Protein AF-A0A353FCK3-F1 (afdb_monomer_lite)

Radius of gyration: 12.65 Å; chains: 1; bounding box: 23×36×32 Å

pLDDT: mean 91.89, std 8.41, range [44.44, 97.06]

Secondary structure (DSSP, 8-state):
-EEEEEE-SGGGHHHHHHHHHTT-EEEEEEESS--HHHHHHHHHHHHTTPPPEEE-TTTHHHHHHHHHHHH--SEEEEES--SPPPGGGT----

Structure (mmCIF, N/CA/C/O backbone):
data_AF-A0A353FCK3-F1
#
_entry.id   AF-A0A353FCK3-F1
#
loop_
_atom_site.group_PDB
_atom_site.id
_atom_site.type_symbol
_atom_site.label_atom_id
_atom_site.label_alt_id
_atom_site.label_comp_id
_atom_site.label_asym_id
_atom_site.label_entity_id
_atom_site.label_seq_id
_atom_site.pdbx_PDB_ins_code
_atom_site.Cartn_x
_atom_site.Cartn_y
_atom_site.Cartn_z
_atom_site.occupancy
_atom_site.B_iso_or_equiv
_atom_site.auth_seq_id
_atom_site.auth_comp_id
_atom_site.auth_asym_id
_atom_site.auth_atom_id
_atom_site.pdbx_PDB_model_num
ATOM 1 N N . MET A 1 1 ? -10.283 3.022 13.841 1.00 88.81 1 MET A N 1
ATOM 2 C CA . MET A 1 1 ? -9.061 3.653 13.322 1.00 88.81 1 MET A CA 1
ATOM 3 C C . MET A 1 1 ? -8.560 2.826 12.156 1.00 88.81 1 MET A C 1
ATOM 5 O O . MET A 1 1 ? -8.315 1.636 12.336 1.00 88.81 1 MET A O 1
ATOM 9 N N . LYS A 1 2 ? -8.458 3.440 10.983 1.00 93.81 2 LYS A N 1
ATOM 10 C CA . LYS A 1 2 ? -8.020 2.841 9.731 1.00 93.81 2 LYS A CA 1
ATOM 11 C C . LYS A 1 2 ? -6.659 3.411 9.357 1.00 93.81 2 LYS A C 1
ATOM 13 O O . LYS A 1 2 ? -6.527 4.613 9.152 1.00 93.81 2 LYS A O 1
ATOM 18 N N . ILE A 1 3 ? -5.647 2.553 9.296 1.00 95.62 3 ILE A N 1
ATOM 19 C CA . ILE A 1 3 ? -4.271 2.957 9.011 1.00 95.62 3 ILE A CA 1
ATOM 20 C C . ILE A 1 3 ? -3.950 2.625 7.555 1.00 95.62 3 ILE A C 1
ATOM 22 O O . ILE A 1 3 ? -3.991 1.470 7.132 1.00 95.62 3 ILE A O 1
ATOM 26 N N . GLY A 1 4 ? -3.605 3.652 6.794 1.00 95.69 4 GLY A N 1
ATOM 27 C CA . GLY A 1 4 ? -2.991 3.531 5.486 1.00 95.69 4 GLY A CA 1
ATOM 28 C C . GLY A 1 4 ? -1.511 3.207 5.604 1.00 95.69 4 GLY A C 1
ATOM 29 O O . GLY A 1 4 ? -0.798 3.888 6.337 1.00 95.69 4 GLY A O 1
ATOM 30 N N . VAL A 1 5 ? -1.024 2.206 4.878 1.00 96.06 5 VAL A N 1
ATOM 31 C CA . VAL A 1 5 ? 0.405 1.878 4.857 1.00 96.06 5 VAL A CA 1
ATOM 32 C C . VAL A 1 5 ? 0.903 1.861 3.428 1.00 96.06 5 VAL A C 1
ATOM 34 O O . VAL A 1 5 ? 0.443 1.060 2.627 1.00 96.06 5 VAL A O 1
ATOM 37 N N . PHE A 1 6 ? 1.892 2.694 3.132 1.00 96.25 6 PHE A N 1
ATOM 38 C CA . PHE A 1 6 ? 2.638 2.654 1.881 1.00 96.25 6 PHE A CA 1
ATOM 39 C C . PHE A 1 6 ? 3.922 1.861 2.108 1.00 96.25 6 PHE A C 1
ATOM 41 O O . PHE A 1 6 ? 4.787 2.300 2.863 1.00 96.25 6 PHE A O 1
ATOM 48 N N . GLY A 1 7 ? 4.035 0.683 1.499 1.00 94.81 7 GLY A N 1
ATOM 49 C CA . GLY A 1 7 ? 5.111 -0.274 1.753 1.00 94.81 7 GLY A CA 1
ATOM 50 C C . GLY A 1 7 ? 5.896 -0.655 0.501 1.00 94.81 7 GLY A C 1
ATOM 51 O O . GLY A 1 7 ? 5.365 -0.675 -0.604 1.00 94.81 7 GLY A O 1
ATOM 52 N N . ASN A 1 8 ? 7.173 -0.985 0.687 1.00 94.50 8 ASN A N 1
ATOM 53 C CA . ASN A 1 8 ? 8.045 -1.541 -0.360 1.00 94.50 8 ASN A CA 1
ATOM 54 C C . ASN A 1 8 ? 9.137 -2.478 0.198 1.00 94.50 8 ASN A C 1
ATOM 56 O O . ASN A 1 8 ? 10.005 -2.935 -0.537 1.00 94.50 8 ASN A O 1
ATOM 60 N N . SER A 1 9 ? 9.138 -2.733 1.509 1.00 92.25 9 SER A N 1
ATOM 61 C CA . SER A 1 9 ? 10.129 -3.589 2.162 1.00 92.25 9 SER A CA 1
ATOM 62 C C . SER A 1 9 ? 9.551 -4.338 3.354 1.00 92.25 9 SER A C 1
ATOM 64 O O . SER A 1 9 ? 8.565 -3.926 3.970 1.00 92.25 9 SER A O 1
ATOM 66 N N . ARG A 1 10 ? 10.224 -5.422 3.727 1.00 92.94 10 ARG A N 1
ATOM 67 C CA . ARG A 1 10 ? 9.906 -6.283 4.869 1.00 92.94 10 ARG A CA 1
ATOM 68 C C . ARG A 1 10 ? 10.180 -5.635 6.222 1.00 92.94 10 ARG A C 1
ATOM 70 O O . ARG A 1 10 ? 9.770 -6.183 7.240 1.00 92.94 10 ARG A O 1
ATOM 77 N N . LEU A 1 11 ? 10.833 -4.472 6.251 1.00 90.75 11 LEU A N 1
ATOM 78 C CA . LEU A 1 11 ? 11.202 -3.766 7.484 1.00 90.75 11 LEU A CA 1
ATOM 79 C C . LEU A 1 11 ? 9.999 -3.515 8.404 1.00 90.75 11 LEU A C 1
ATOM 81 O O . LEU A 1 11 ? 10.132 -3.563 9.623 1.00 90.75 11 LEU A O 1
ATOM 85 N N . GLY A 1 12 ? 8.822 -3.280 7.821 1.00 89.75 12 GLY A N 1
ATOM 86 C CA . GLY A 1 12 ? 7.584 -3.049 8.563 1.00 89.75 12 GLY A CA 1
ATOM 87 C C . GLY A 1 12 ? 6.825 -4.307 8.983 1.00 89.75 12 GLY A C 1
ATOM 88 O O . GLY A 1 12 ? 5.887 -4.181 9.764 1.00 89.75 12 GLY A O 1
ATOM 89 N N . LEU A 1 13 ? 7.181 -5.502 8.491 1.00 92.75 13 LEU A N 1
ATOM 90 C CA . LEU A 1 13 ? 6.347 -6.705 8.635 1.00 92.75 13 LEU A CA 1
ATOM 91 C C . LEU A 1 13 ? 5.971 -7.034 10.085 1.00 92.75 13 LEU A C 1
ATOM 93 O O . LEU A 1 13 ? 4.778 -7.221 10.326 1.00 92.75 13 LEU A O 1
ATOM 97 N N . PRO A 1 14 ? 6.907 -7.062 11.060 1.00 93.75 14 PRO A N 1
ATOM 98 C CA . PRO A 1 14 ? 6.548 -7.371 12.443 1.00 93.75 14 PRO A CA 1
ATOM 99 C C . PRO A 1 14 ? 5.540 -6.370 13.015 1.00 93.75 14 PRO A C 1
ATOM 101 O O . PRO A 1 14 ? 4.576 -6.759 13.672 1.00 93.75 14 PRO A O 1
ATOM 104 N N . SER A 1 15 ? 5.721 -5.082 12.712 1.00 93.75 15 SER A N 1
ATOM 105 C CA . SER A 1 15 ? 4.811 -4.023 13.149 1.00 93.75 15 SER A CA 1
ATOM 106 C C . SER A 1 15 ? 3.438 -4.162 12.495 1.00 93.75 15 SER A C 1
ATOM 108 O O . SER A 1 15 ? 2.428 -4.084 13.184 1.00 93.75 15 SER A O 1
ATOM 110 N N . LEU A 1 16 ? 3.377 -4.423 11.185 1.00 94.12 16 LEU A N 1
ATOM 111 C CA . LEU A 1 16 ? 2.112 -4.628 10.470 1.00 94.12 16 LEU A CA 1
ATOM 112 C C . LEU A 1 16 ? 1.364 -5.854 10.994 1.00 94.12 16 LEU A C 1
ATOM 114 O O . LEU A 1 16 ? 0.163 -5.776 11.241 1.00 94.12 16 LEU A O 1
ATOM 118 N N . GLN A 1 17 ? 2.077 -6.956 11.231 1.00 94.69 17 GLN A N 1
ATOM 119 C CA . GLN A 1 17 ? 1.507 -8.164 11.815 1.00 94.69 17 GLN A CA 1
ATOM 120 C C . GLN A 1 17 ? 0.938 -7.885 13.209 1.00 94.69 17 GLN A C 1
ATOM 122 O O . GLN A 1 17 ? -0.192 -8.277 13.490 1.00 94.69 17 GLN A O 1
ATOM 127 N N . MET A 1 18 ? 1.678 -7.168 14.059 1.00 95.12 18 MET A N 1
ATOM 128 C CA . MET A 1 18 ? 1.201 -6.778 15.385 1.00 95.12 18 MET A CA 1
ATOM 129 C C . MET A 1 18 ? -0.072 -5.925 15.294 1.00 95.12 18 MET A C 1
ATOM 131 O O . MET A 1 18 ? -1.031 -6.188 16.016 1.00 95.12 18 MET A O 1
ATOM 135 N N . LEU A 1 19 ? -0.115 -4.924 14.406 1.00 93.44 19 LEU A N 1
ATOM 136 C CA . LEU A 1 19 ? -1.294 -4.066 14.229 1.00 93.44 19 LEU A CA 1
ATOM 137 C C . LEU A 1 19 ? -2.521 -4.884 13.791 1.00 93.44 19 LEU A C 1
ATOM 139 O O . LEU A 1 19 ? -3.585 -4.754 14.395 1.00 93.44 19 LEU A O 1
ATOM 143 N N . LEU A 1 20 ? -2.356 -5.775 12.808 1.00 93.12 20 LEU A N 1
ATOM 144 C CA . LEU A 1 20 ? -3.418 -6.668 12.329 1.00 93.12 20 LEU A CA 1
ATOM 145 C C . LEU A 1 20 ? -3.915 -7.615 13.429 1.00 93.12 20 LEU A C 1
ATOM 147 O O . LEU A 1 20 ? -5.119 -7.767 13.619 1.00 93.12 20 LEU A O 1
ATOM 151 N N . GLN A 1 21 ? -3.003 -8.211 14.202 1.00 94.75 21 GLN A N 1
ATOM 152 C CA . GLN A 1 21 ? -3.344 -9.103 15.317 1.00 94.75 21 GLN A CA 1
ATOM 153 C C . GLN A 1 21 ? -4.111 -8.397 16.441 1.00 94.75 21 GLN A C 1
ATOM 155 O O . GLN A 1 21 ? -4.914 -9.031 17.119 1.00 94.75 21 GLN A O 1
ATOM 160 N N . ASN A 1 22 ? -3.899 -7.092 16.623 1.00 94.00 22 ASN A N 1
ATOM 161 C CA . ASN A 1 22 ? -4.646 -6.274 17.581 1.00 94.00 22 ASN A CA 1
ATOM 162 C C . ASN A 1 22 ? -5.986 -5.757 17.019 1.00 94.00 22 ASN A C 1
ATOM 164 O O . ASN A 1 22 ? -6.637 -4.925 17.648 1.00 94.00 22 ASN A O 1
ATOM 168 N N . GLY A 1 23 ? -6.410 -6.229 15.842 1.00 92.06 23 GLY A N 1
ATOM 169 C CA . GLY A 1 23 ? -7.693 -5.872 15.237 1.00 92.06 23 GLY A CA 1
ATOM 170 C C . GLY A 1 23 ? -7.730 -4.474 14.620 1.00 92.06 23 GLY A C 1
ATOM 171 O O . GLY A 1 23 ? -8.815 -3.949 14.367 1.00 92.06 23 GLY A O 1
ATOM 172 N N . LEU A 1 24 ? -6.571 -3.851 14.376 1.00 94.25 24 LEU A N 1
ATOM 173 C CA . LEU A 1 24 ? -6.521 -2.580 13.659 1.00 94.25 24 LEU A CA 1
ATOM 174 C C . LEU A 1 24 ? -6.729 -2.808 12.164 1.00 94.25 24 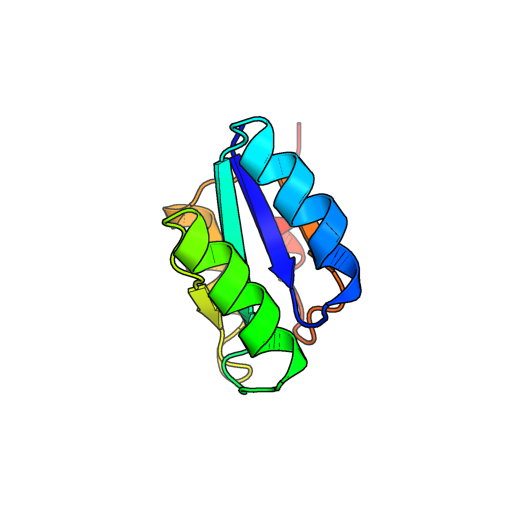LEU A C 1
ATOM 176 O O . LEU A 1 24 ? -6.144 -3.705 11.557 1.00 94.25 24 LEU A O 1
ATOM 180 N N . GLN A 1 25 ? -7.551 -1.952 11.564 1.00 93.81 25 GLN A N 1
ATOM 181 C CA . GLN A 1 25 ? -7.840 -2.014 10.141 1.00 93.81 25 GLN A CA 1
ATOM 182 C C . GLN A 1 25 ? -6.685 -1.391 9.357 1.00 93.81 25 GLN A C 1
ATOM 184 O O . GLN A 1 25 ? -6.410 -0.198 9.501 1.00 93.81 25 GLN A O 1
ATOM 189 N N . LEU A 1 26 ? -6.031 -2.191 8.514 1.00 95.50 26 LEU A N 1
ATOM 190 C CA . LEU A 1 26 ? -4.975 -1.726 7.619 1.00 95.50 26 LEU A CA 1
ATOM 191 C C . LEU A 1 26 ? -5.464 -1.690 6.171 1.00 95.50 26 LEU A C 1
ATOM 193 O O . LEU A 1 26 ? -6.114 -2.627 5.711 1.00 95.50 26 LEU A O 1
ATOM 197 N N . CYS A 1 27 ? -5.071 -0.648 5.442 1.00 95.75 27 CYS A N 1
ATOM 198 C CA . CYS A 1 27 ? -5.120 -0.617 3.983 1.00 95.75 27 CYS A CA 1
ATOM 199 C C . CYS A 1 27 ? -3.704 -0.468 3.447 1.00 95.75 27 CYS A C 1
ATOM 201 O O . CYS A 1 27 ? -3.051 0.553 3.668 1.00 95.75 27 CYS A O 1
ATOM 203 N N . LEU A 1 28 ? -3.228 -1.508 2.768 1.00 96.12 28 LEU A N 1
ATOM 204 C CA . LEU A 1 28 ? -1.862 -1.582 2.274 1.00 96.12 28 LEU A CA 1
ATOM 205 C C . LEU A 1 28 ? -1.784 -1.079 0.830 1.00 96.12 28 LEU A C 1
ATOM 207 O O . LEU A 1 28 ? -2.594 -1.456 -0.014 1.00 96.12 28 LEU A O 1
ATOM 211 N N . VAL A 1 29 ? -0.776 -0.262 0.556 1.00 97.06 29 VAL A N 1
ATOM 212 C CA . VAL A 1 29 ? -0.413 0.246 -0.761 1.00 97.06 29 VAL A CA 1
ATOM 213 C C . VAL A 1 29 ? 0.999 -0.213 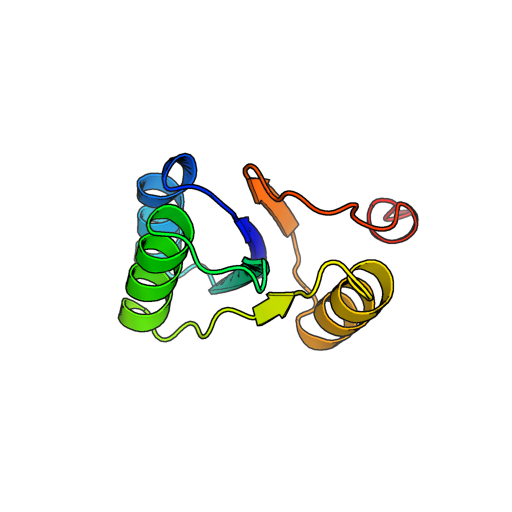-1.081 1.00 97.06 29 VAL A C 1
ATOM 215 O O . VAL A 1 29 ? 1.920 0.009 -0.295 1.00 97.06 29 VAL A O 1
ATOM 218 N N . LEU A 1 30 ? 1.168 -0.846 -2.235 1.00 96.75 30 LEU A N 1
ATOM 219 C CA . LEU A 1 30 ? 2.443 -1.357 -2.728 1.00 96.75 30 LEU A CA 1
ATOM 220 C C . LEU A 1 30 ? 2.712 -0.800 -4.132 1.00 96.75 30 LEU A C 1
ATOM 222 O O . LEU A 1 30 ? 1.763 -0.518 -4.866 1.00 96.75 30 LEU A O 1
ATOM 226 N N . PRO A 1 31 ? 3.978 -0.650 -4.549 1.00 95.62 31 PRO A N 1
ATOM 227 C CA . PRO A 1 31 ? 4.278 -0.360 -5.944 1.00 95.62 31 PRO A CA 1
ATOM 228 C C . PRO A 1 31 ? 3.817 -1.509 -6.856 1.00 95.62 31 PRO A C 1
ATOM 230 O O . PRO A 1 31 ? 3.759 -2.668 -6.431 1.00 95.62 31 PRO A O 1
ATOM 233 N N . ASP A 1 32 ? 3.473 -1.194 -8.106 1.00 93.75 32 ASP A N 1
ATOM 234 C CA . ASP A 1 32 ? 3.068 -2.177 -9.121 1.00 93.75 32 ASP A CA 1
ATOM 235 C C . ASP A 1 32 ? 4.212 -3.117 -9.511 1.00 93.75 32 ASP A C 1
ATOM 237 O O . ASP A 1 32 ? 3.978 -4.267 -9.877 1.00 93.75 32 ASP A O 1
ATOM 241 N N . ARG A 1 33 ? 5.454 -2.647 -9.370 1.00 90.12 33 ARG A N 1
ATOM 242 C CA . ARG A 1 33 ? 6.654 -3.418 -9.650 1.00 90.12 33 ARG A CA 1
ATOM 243 C C . ARG A 1 33 ? 6.801 -4.529 -8.607 1.00 90.12 33 ARG A C 1
ATOM 245 O O . ARG A 1 33 ? 7.080 -4.225 -7.444 1.00 90.12 33 ARG A O 1
ATOM 252 N N . PRO A 1 34 ? 6.678 -5.805 -9.005 1.00 86.88 34 PRO A N 1
ATOM 253 C CA . PRO A 1 34 ? 6.840 -6.909 -8.079 1.00 86.88 34 PRO A CA 1
ATOM 254 C C . PRO A 1 34 ? 8.293 -7.008 -7.615 1.00 86.88 34 PRO A C 1
ATOM 256 O O . PRO A 1 34 ? 9.242 -6.694 -8.342 1.00 86.88 34 PRO A O 1
ATOM 259 N N . SER A 1 35 ? 8.448 -7.457 -6.380 1.00 92.25 35 SER A N 1
ATOM 260 C CA . SER A 1 35 ? 9.720 -7.802 -5.765 1.00 92.25 35 SER A CA 1
ATOM 261 C C . SER A 1 35 ? 9.477 -8.776 -4.622 1.00 92.25 35 SER A C 1
ATOM 263 O O . SER A 1 35 ? 8.433 -8.710 -3.966 1.00 92.25 35 SER A O 1
ATOM 265 N N . ASP A 1 36 ? 10.488 -9.582 -4.304 1.00 92.38 36 ASP A N 1
ATOM 266 C CA . ASP A 1 36 ? 10.453 -10.497 -3.162 1.00 92.38 36 ASP A CA 1
ATOM 267 C C . ASP A 1 36 ? 10.080 -9.779 -1.856 1.00 92.38 36 ASP A C 1
ATOM 269 O O . ASP A 1 36 ? 9.509 -10.371 -0.941 1.00 92.38 36 ASP A O 1
ATOM 273 N N . GLU A 1 37 ? 10.434 -8.502 -1.730 1.00 91.62 37 GLU A N 1
ATOM 274 C CA . GLU A 1 37 ? 10.083 -7.654 -0.597 1.00 91.62 37 GLU A CA 1
ATOM 275 C C . GLU A 1 37 ? 8.572 -7.385 -0.537 1.00 91.62 37 GLU A C 1
ATOM 277 O O . GLU A 1 37 ? 7.932 -7.638 0.488 1.00 91.62 37 GLU A O 1
ATOM 282 N N . THR A 1 38 ? 7.983 -6.931 -1.647 1.00 93.81 38 THR A N 1
ATOM 283 C CA . THR A 1 38 ? 6.542 -6.654 -1.741 1.00 93.81 38 THR A CA 1
ATOM 284 C C . THR A 1 38 ? 5.685 -7.913 -1.673 1.00 93.81 38 THR A C 1
ATOM 286 O O . THR A 1 38 ? 4.570 -7.849 -1.161 1.00 93.81 38 THR A O 1
ATOM 289 N N . ASP A 1 39 ? 6.206 -9.060 -2.107 1.00 94.06 39 ASP A N 1
ATOM 290 C CA . ASP A 1 39 ? 5.478 -10.328 -2.065 1.00 94.06 39 ASP A CA 1
ATOM 291 C C . ASP A 1 39 ? 5.223 -10.770 -0.625 1.00 94.06 39 ASP A C 1
ATOM 293 O O . ASP A 1 39 ? 4.157 -11.286 -0.309 1.00 94.06 39 ASP A O 1
ATOM 297 N N . HIS A 1 40 ? 6.165 -10.537 0.290 1.00 94.62 40 HIS A N 1
ATOM 298 C CA . HIS A 1 40 ? 5.964 -10.888 1.699 1.00 94.62 40 HIS A CA 1
ATOM 299 C C . HIS A 1 40 ? 4.925 -9.985 2.370 1.00 94.62 40 HIS A C 1
ATOM 301 O O . HIS A 1 40 ? 4.142 -10.453 3.196 1.00 94.62 40 HIS A O 1
ATOM 307 N N . LEU A 1 41 ? 4.900 -8.701 2.001 1.00 94.88 41 LEU A N 1
ATOM 308 C CA . LEU A 1 41 ? 3.871 -7.765 2.454 1.00 94.88 41 LEU A CA 1
ATOM 309 C C . LEU A 1 41 ? 2.486 -8.180 1.947 1.00 94.88 41 LEU A C 1
ATOM 311 O O . LEU A 1 41 ? 1.525 -8.169 2.713 1.00 94.88 41 LEU A O 1
ATOM 315 N N . GLU A 1 42 ? 2.394 -8.585 0.682 1.00 95.00 42 GLU A N 1
ATOM 316 C CA . GLU A 1 42 ? 1.154 -9.077 0.090 1.00 95.00 42 GLU A CA 1
ATOM 317 C C . GLU A 1 42 ? 0.680 -10.384 0.745 1.00 95.00 42 GLU A C 1
ATOM 319 O O . GLU A 1 42 ? -0.487 -10.483 1.121 1.00 95.00 42 GLU A O 1
ATOM 324 N N . HIS A 1 43 ? 1.573 -11.352 0.973 1.00 95.12 43 HIS A N 1
ATOM 325 C CA . HIS A 1 43 ? 1.228 -12.587 1.684 1.00 95.12 43 HIS A CA 1
ATOM 326 C C . HIS A 1 43 ? 0.708 -12.318 3.098 1.00 95.12 43 HIS A C 1
ATOM 328 O O . HIS A 1 43 ? -0.295 -12.911 3.501 1.00 95.12 43 HIS A O 1
ATOM 334 N N . LEU A 1 44 ? 1.356 -11.416 3.849 1.00 94.94 44 LEU A N 1
ATOM 335 C CA . LEU A 1 44 ? 0.866 -11.017 5.167 1.00 94.94 44 LEU A CA 1
ATOM 336 C C . LEU A 1 44 ? -0.529 -10.394 5.055 1.00 94.94 44 LEU A C 1
ATOM 338 O O . LEU A 1 44 ? -1.423 -10.781 5.798 1.00 94.94 44 LEU A O 1
ATOM 342 N N . ALA A 1 45 ? -0.729 -9.451 4.135 1.00 93.88 45 ALA A N 1
ATOM 343 C CA . ALA A 1 45 ? -2.011 -8.776 3.963 1.00 93.88 45 ALA A CA 1
ATOM 344 C C . ALA A 1 45 ? -3.140 -9.774 3.650 1.00 93.88 45 ALA A C 1
ATOM 346 O O . ALA A 1 45 ? -4.158 -9.786 4.345 1.00 93.88 45 ALA A O 1
ATOM 347 N N . HIS A 1 46 ? -2.925 -10.683 2.693 1.00 95.12 46 HIS A N 1
ATOM 348 C CA . HIS A 1 46 ? -3.909 -11.706 2.323 1.00 95.12 46 HIS A CA 1
ATOM 349 C C . HIS A 1 46 ? -4.221 -12.672 3.466 1.00 95.12 46 HIS A C 1
ATOM 351 O O . HIS A 1 46 ? -5.382 -13.039 3.643 1.00 95.12 46 HIS A O 1
ATOM 357 N N . ALA A 1 47 ? -3.232 -13.040 4.289 1.00 95.00 47 ALA A N 1
ATOM 358 C CA . ALA A 1 47 ? -3.451 -13.894 5.461 1.00 95.00 47 ALA A CA 1
ATOM 359 C C . ALA A 1 47 ? -4.423 -13.275 6.485 1.00 95.00 47 ALA A C 1
ATOM 361 O O . ALA A 1 47 ? -5.055 -14.001 7.250 1.00 95.00 47 ALA A O 1
ATOM 362 N N . PHE A 1 48 ? -4.572 -11.948 6.474 1.00 94.25 48 PHE A N 1
ATOM 363 C CA . PHE A 1 48 ? -5.520 -11.199 7.301 1.00 94.25 48 PHE A CA 1
ATOM 364 C C . PHE A 1 48 ? -6.708 -10.635 6.498 1.00 94.25 48 PHE A C 1
ATOM 366 O O . PHE A 1 48 ? -7.450 -9.795 7.004 1.00 94.25 48 PHE A O 1
ATOM 373 N N . GLY A 1 49 ? -6.912 -11.089 5.256 1.00 93.81 49 GLY A N 1
ATOM 374 C CA . GLY A 1 49 ? -8.035 -10.674 4.410 1.00 93.81 49 GLY A CA 1
ATOM 375 C C . GLY A 1 49 ? -7.931 -9.249 3.853 1.00 93.81 49 GLY A C 1
ATOM 376 O O . GLY A 1 49 ? -8.942 -8.677 3.451 1.00 93.81 49 GLY A O 1
ATOM 377 N N . VAL A 1 50 ? -6.732 -8.664 3.829 1.00 93.75 50 VAL A N 1
ATOM 378 C CA . VAL A 1 50 ? -6.465 -7.343 3.249 1.00 93.75 50 VAL A CA 1
ATOM 379 C C . VAL A 1 50 ? -5.925 -7.518 1.834 1.00 93.75 50 VAL A C 1
ATOM 381 O O . VAL A 1 50 ? -4.883 -8.134 1.636 1.00 93.75 50 VAL A O 1
ATOM 384 N N . THR A 1 51 ? -6.596 -6.929 0.845 1.00 94.69 51 THR A N 1
ATOM 385 C CA . THR A 1 51 ? -6.093 -6.872 -0.534 1.00 94.69 51 THR A CA 1
ATOM 386 C C . THR A 1 51 ? -5.284 -5.589 -0.736 1.00 94.69 51 THR A C 1
ATOM 388 O O . THR A 1 51 ? -5.854 -4.499 -0.630 1.00 94.69 51 THR A O 1
ATOM 391 N N . PRO A 1 52 ? -3.972 -5.669 -1.023 1.00 95.50 52 PRO A N 1
ATOM 392 C CA . PRO A 1 52 ? -3.167 -4.475 -1.247 1.00 95.50 52 PRO A CA 1
ATOM 393 C C . PRO A 1 52 ? -3.593 -3.734 -2.520 1.00 95.50 52 PRO A C 1
ATOM 395 O O . PRO A 1 52 ? -3.871 -4.350 -3.547 1.00 95.50 52 PRO A O 1
ATOM 398 N N . THR A 1 53 ? -3.584 -2.402 -2.483 1.00 96.69 53 THR A N 1
ATOM 399 C CA . THR A 1 53 ? -3.670 -1.584 -3.699 1.00 96.69 53 THR A CA 1
ATOM 400 C C . THR A 1 53 ? -2.288 -1.486 -4.332 1.00 96.69 53 THR A C 1
ATOM 402 O O . THR A 1 53 ? -1.314 -1.156 -3.656 1.00 96.69 53 THR A O 1
ATOM 405 N N . ARG A 1 54 ? -2.200 -1.757 -5.634 1.00 95.75 54 ARG A N 1
ATOM 406 C CA . ARG A 1 54 ? -0.978 -1.580 -6.423 1.00 95.75 54 ARG A CA 1
ATOM 407 C C . ARG A 1 54 ? -1.006 -0.212 -7.0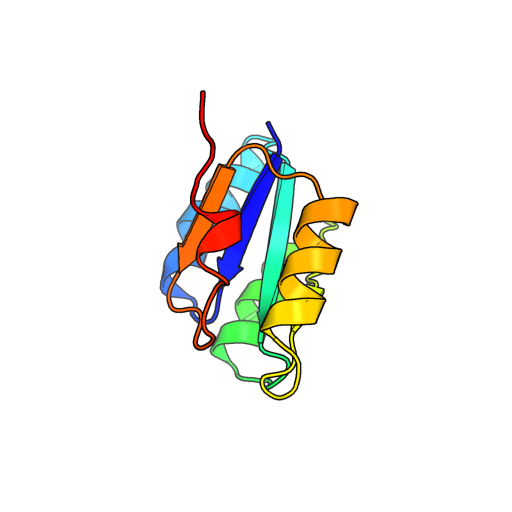95 1.00 95.75 54 ARG A C 1
ATOM 409 O O . ARG A 1 54 ? -2.031 0.142 -7.666 1.00 95.75 54 ARG A O 1
ATOM 416 N N . ILE A 1 55 ? 0.097 0.529 -6.999 1.00 96.50 55 ILE A N 1
ATOM 417 C CA . ILE A 1 55 ? 0.236 1.865 -7.589 1.00 96.50 55 ILE A CA 1
ATOM 418 C C . ILE A 1 55 ? 1.281 1.842 -8.695 1.00 96.50 55 ILE A C 1
ATOM 420 O O . ILE A 1 55 ? 2.384 1.344 -8.475 1.00 96.50 55 ILE A O 1
ATOM 424 N N . SER A 1 56 ? 0.972 2.414 -9.853 1.00 94.12 56 SER A N 1
ATOM 425 C CA . SER A 1 56 ? 1.918 2.539 -10.958 1.00 94.12 56 SER A CA 1
ATOM 426 C C . SER A 1 56 ? 2.779 3.798 -10.840 1.00 94.12 56 SER A C 1
ATOM 428 O O . SER A 1 56 ? 2.269 4.865 -10.486 1.00 94.12 56 SER A O 1
ATOM 430 N N . PRO A 1 57 ? 4.081 3.759 -11.188 1.00 92.44 57 PRO A N 1
ATOM 431 C CA . PRO A 1 57 ? 4.919 4.958 -11.168 1.00 92.44 57 PRO A CA 1
ATOM 432 C C . PRO A 1 57 ? 4.437 6.029 -12.155 1.00 92.44 57 PRO A C 1
ATOM 434 O O . PRO A 1 57 ? 4.601 7.218 -11.885 1.00 92.44 57 PRO A O 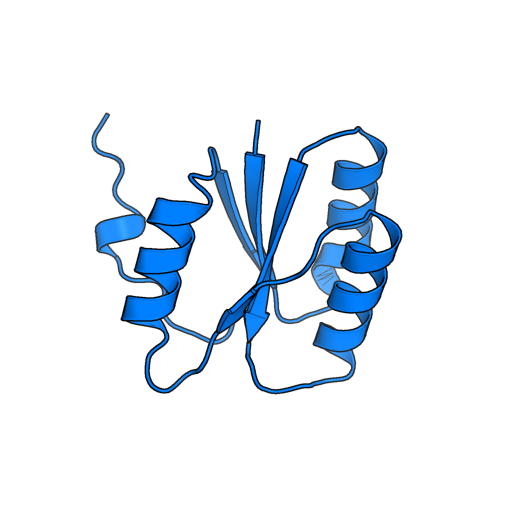1
ATOM 437 N N . HIS A 1 58 ? 3.830 5.624 -13.277 1.00 92.25 58 HIS A N 1
ATOM 438 C CA . HIS A 1 58 ? 3.420 6.523 -14.360 1.00 92.25 58 HIS A CA 1
ATOM 439 C C . HIS A 1 58 ? 2.273 7.460 -13.977 1.00 92.25 58 HIS A C 1
ATOM 441 O O . HIS A 1 58 ? 2.206 8.568 -14.503 1.00 92.25 58 HIS A O 1
ATOM 447 N N . ASN A 1 59 ? 1.396 7.028 -13.067 1.00 92.62 59 ASN A N 1
ATOM 448 C CA . ASN A 1 59 ? 0.229 7.797 -12.640 1.00 92.62 59 ASN A CA 1
ATOM 449 C C . ASN A 1 59 ? 0.052 7.828 -11.113 1.00 92.62 59 ASN A C 1
ATOM 451 O O . ASN A 1 59 ? -1.041 8.070 -10.601 1.00 92.62 59 ASN A O 1
ATOM 455 N N . SER A 1 60 ? 1.148 7.6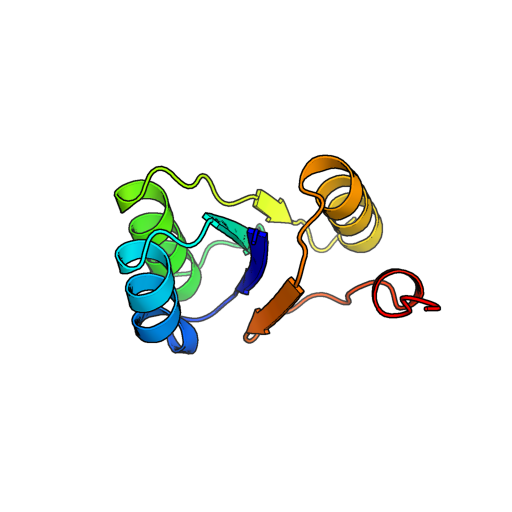08 -10.380 1.00 93.25 60 SER A N 1
ATOM 456 C CA . SER A 1 60 ? 1.149 7.468 -8.919 1.00 93.25 60 SER A CA 1
ATOM 457 C C . SER A 1 60 ? 0.396 8.588 -8.204 1.00 93.25 60 SER A C 1
ATOM 459 O O . SER A 1 60 ? -0.409 8.314 -7.324 1.00 93.25 60 SER A O 1
ATOM 461 N N . GLY A 1 61 ? 0.577 9.847 -8.610 1.00 94.38 61 GLY A N 1
ATOM 462 C CA . GLY A 1 61 ? -0.106 10.975 -7.977 1.00 94.38 61 GLY A CA 1
ATOM 463 C C . GLY A 1 61 ? -1.636 10.896 -8.047 1.00 94.38 61 GLY A C 1
ATOM 464 O O . GLY A 1 61 ? -2.298 11.163 -7.047 1.00 94.38 61 GLY A O 1
ATOM 465 N N . GLN A 1 62 ? -2.204 10.517 -9.194 1.00 95.06 62 GLN A N 1
ATOM 466 C CA . GLN A 1 62 ? -3.654 10.366 -9.340 1.00 95.06 62 GLN A CA 1
ATOM 467 C C . GLN A 1 62 ? -4.155 9.122 -8.600 1.00 95.06 62 GLN A C 1
ATOM 469 O O . GLN A 1 62 ? -5.112 9.213 -7.838 1.00 95.06 62 GLN A O 1
ATOM 474 N N . GLU A 1 63 ? -3.483 7.983 -8.764 1.00 96.62 63 GLU A N 1
ATOM 475 C CA . GLU A 1 63 ? -3.900 6.728 -8.130 1.00 96.62 63 GLU A CA 1
ATOM 476 C C . GLU A 1 63 ? -3.859 6.817 -6.596 1.00 96.62 63 GLU A C 1
ATOM 478 O O . GLU A 1 63 ? -4.730 6.283 -5.910 1.00 96.62 63 GLU A O 1
ATOM 483 N N . ILE A 1 64 ? -2.883 7.545 -6.042 1.00 95.94 64 ILE A N 1
ATOM 484 C CA . ILE A 1 64 ? -2.802 7.820 -4.605 1.00 95.94 64 ILE A CA 1
ATOM 485 C C . ILE A 1 64 ? -3.981 8.690 -4.158 1.00 95.94 64 ILE A C 1
ATOM 487 O O . ILE A 1 64 ? -4.595 8.379 -3.140 1.00 95.94 64 ILE A O 1
ATOM 491 N N . LYS A 1 65 ? -4.342 9.742 -4.906 1.00 95.12 65 LYS A N 1
ATOM 492 C CA . LYS A 1 65 ? -5.517 10.580 -4.590 1.00 95.12 65 LYS A CA 1
ATOM 493 C C . LYS A 1 65 ? -6.800 9.756 -4.563 1.00 95.12 65 LYS A C 1
ATOM 495 O O . LYS A 1 65 ? -7.520 9.779 -3.569 1.00 95.12 65 LYS A O 1
ATOM 500 N N . GLU A 1 66 ? -7.035 8.971 -5.609 1.00 95.56 66 GLU A N 1
ATOM 501 C CA . GLU A 1 66 ? -8.197 8.082 -5.709 1.00 95.56 66 GLU A CA 1
ATOM 502 C C . GLU A 1 66 ? -8.221 7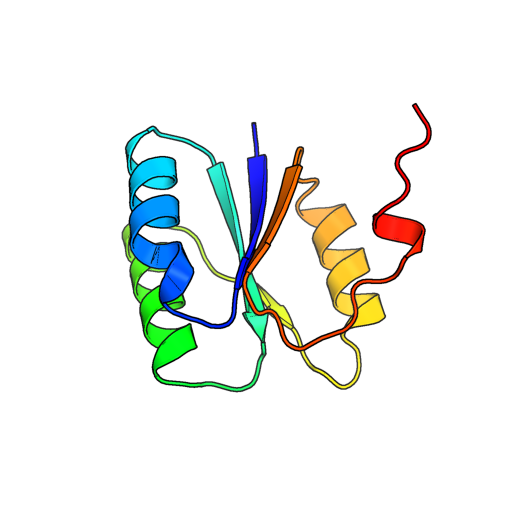.051 -4.574 1.00 95.56 66 GLU A C 1
ATOM 504 O O . GLU A 1 66 ? -9.276 6.730 -4.018 1.00 95.56 66 GLU A O 1
ATOM 509 N N . TRP A 1 67 ? -7.051 6.537 -4.191 1.00 96.19 67 TRP A N 1
ATOM 510 C CA . TRP A 1 67 ? -6.917 5.651 -3.043 1.00 96.19 67 TRP A CA 1
ATOM 511 C C . TRP A 1 67 ? -7.280 6.354 -1.726 1.00 96.19 67 TRP A C 1
ATOM 513 O O . TRP A 1 67 ? -8.029 5.783 -0.937 1.00 96.19 67 TRP A O 1
ATOM 523 N N . PHE A 1 68 ? -6.838 7.595 -1.494 1.00 94.81 68 PHE A N 1
ATOM 524 C CA . PHE A 1 68 ? -7.203 8.364 -0.297 1.00 94.81 68 PHE A CA 1
ATOM 525 C C . PHE A 1 68 ? -8.710 8.643 -0.224 1.00 94.81 68 PHE A C 1
ATOM 527 O O . PHE A 1 68 ? -9.308 8.483 0.840 1.00 94.81 68 PHE A O 1
ATOM 534 N N . GLU A 1 69 ? -9.339 9.013 -1.342 1.00 94.25 69 GLU A N 1
ATOM 535 C CA . GLU A 1 69 ? -10.782 9.282 -1.413 1.00 94.25 69 GLU A CA 1
ATOM 536 C C . GLU A 1 69 ? -11.628 8.034 -1.133 1.00 94.25 69 GLU A C 1
ATOM 538 O O . GLU A 1 69 ? -12.661 8.114 -0.457 1.00 94.25 69 GLU A O 1
ATOM 543 N N . ARG A 1 70 ? -11.179 6.876 -1.632 1.00 95.62 70 ARG A N 1
ATOM 544 C CA . ARG A 1 70 ? -11.841 5.585 -1.432 1.00 95.62 70 ARG A CA 1
ATOM 545 C C . ARG A 1 70 ? -11.625 5.046 -0.025 1.00 95.62 70 ARG A C 1
ATOM 547 O O . ARG A 1 70 ? -12.582 4.649 0.638 1.00 95.62 70 ARG A O 1
ATOM 554 N N . GLU A 1 71 ? -10.373 4.985 0.418 1.00 95.56 71 GLU A N 1
ATOM 555 C CA . GLU A 1 71 ? -10.027 4.316 1.666 1.00 95.56 71 GLU A CA 1
ATOM 556 C C . GLU A 1 71 ? -10.254 5.198 2.890 1.00 95.56 71 GLU A C 1
ATOM 558 O O . GLU A 1 71 ? -10.577 4.649 3.941 1.00 95.56 71 GLU A O 1
ATOM 563 N N . LYS A 1 72 ? -10.122 6.524 2.774 1.00 93.06 72 LYS A N 1
ATOM 564 C CA . LYS A 1 72 ? -10.262 7.487 3.881 1.00 93.06 72 LYS A CA 1
ATOM 565 C C . LYS A 1 72 ? -9.526 7.039 5.157 1.00 93.06 72 LYS A C 1
ATOM 567 O O . LYS A 1 72 ? -10.166 6.828 6.188 1.00 93.06 72 LYS A O 1
ATOM 572 N N . PRO A 1 73 ? -8.203 6.804 5.092 1.00 93.81 73 PRO A N 1
ATOM 573 C CA . PRO A 1 73 ? -7.437 6.427 6.275 1.00 93.81 73 PRO A CA 1
ATOM 574 C C . PRO A 1 73 ? -7.423 7.567 7.307 1.00 93.81 73 PRO A C 1
ATOM 576 O O . PRO A 1 73 ? -7.313 8.733 6.940 1.00 93.81 73 PRO A O 1
ATOM 579 N N . ASP A 1 74 ? -7.468 7.217 8.595 1.00 92.94 74 ASP A N 1
ATOM 580 C CA . ASP A 1 74 ? -7.318 8.166 9.711 1.00 92.94 74 ASP A CA 1
ATOM 581 C C . ASP A 1 74 ? -5.847 8.576 9.911 1.00 92.94 74 ASP A C 1
ATOM 583 O O . ASP A 1 74 ? -5.541 9.645 10.430 1.00 92.94 74 ASP A O 1
ATOM 587 N N . LEU A 1 75 ? -4.924 7.691 9.528 1.00 92.00 75 LEU A N 1
ATOM 588 C CA . LEU A 1 75 ? -3.480 7.873 9.634 1.00 92.00 75 LEU A CA 1
ATOM 589 C C . LEU A 1 75 ? -2.805 7.192 8.450 1.00 92.00 75 LEU A C 1
ATOM 591 O O . LEU A 1 75 ? -3.185 6.080 8.085 1.00 92.00 75 LEU A O 1
ATOM 595 N N . VAL A 1 76 ? -1.759 7.811 7.904 1.00 93.38 76 VAL A N 1
ATOM 596 C CA . VAL A 1 76 ? -0.915 7.196 6.877 1.00 93.38 76 VAL A CA 1
ATOM 597 C C . VAL A 1 76 ? 0.514 7.032 7.373 1.00 93.38 76 VAL A C 1
ATOM 599 O O . VAL A 1 76 ? 1.128 7.969 7.875 1.00 93.38 76 VAL A O 1
ATOM 602 N N . VAL A 1 77 ? 1.049 5.825 7.202 1.00 93.19 77 VAL A N 1
ATOM 603 C CA . VAL A 1 77 ? 2.434 5.462 7.494 1.00 93.19 77 VAL A CA 1
ATOM 604 C C . VAL A 1 77 ? 3.131 5.116 6.185 1.00 93.19 77 VAL A C 1
ATOM 606 O O . VAL A 1 77 ? 2.636 4.313 5.395 1.00 93.19 77 VAL A O 1
ATOM 609 N N . VAL A 1 78 ? 4.303 5.702 5.956 1.00 93.31 78 VAL A N 1
ATOM 610 C CA . VAL A 1 78 ? 5.092 5.479 4.741 1.00 93.31 78 VAL A CA 1
ATOM 611 C C . VAL A 1 78 ? 6.382 4.763 5.112 1.00 93.31 78 VAL A C 1
ATOM 613 O O . VAL A 1 78 ? 7.206 5.289 5.855 1.00 93.31 78 VAL A O 1
ATOM 616 N N . LEU A 1 79 ? 6.557 3.550 4.594 1.00 91.88 79 LEU A N 1
ATOM 617 C CA . LEU A 1 79 ? 7.696 2.677 4.852 1.00 91.88 79 LEU A CA 1
ATOM 618 C C . LEU A 1 79 ? 8.357 2.317 3.527 1.00 91.88 79 LEU A C 1
ATOM 620 O O . LEU A 1 79 ? 7.942 1.391 2.829 1.00 91.88 79 LEU A O 1
ATOM 624 N N . THR A 1 80 ? 9.434 3.033 3.194 1.00 91.88 80 THR A N 1
ATOM 625 C CA . THR A 1 80 ? 10.288 2.773 2.014 1.00 91.88 80 THR A CA 1
ATOM 626 C C . THR A 1 80 ? 9.577 2.848 0.656 1.00 91.88 80 THR A C 1
ATOM 628 O O . THR A 1 80 ? 10.114 2.376 -0.345 1.00 91.88 80 THR A O 1
ATOM 631 N N . PHE A 1 81 ? 8.379 3.436 0.599 1.00 94.56 81 PHE A N 1
ATOM 632 C CA . PHE A 1 81 ? 7.606 3.546 -0.634 1.00 94.56 81 PHE A CA 1
ATOM 633 C C . PHE A 1 81 ? 8.342 4.409 -1.675 1.00 94.56 81 PHE A C 1
ATOM 635 O O . PHE A 1 81 ? 8.780 5.509 -1.338 1.00 94.56 81 PHE A O 1
ATOM 642 N N . PRO A 1 82 ? 8.512 3.929 -2.920 1.00 94.19 82 PRO A N 1
ATOM 643 C CA . PRO A 1 82 ? 9.440 4.541 -3.868 1.00 94.19 82 PRO A CA 1
ATOM 644 C C . PRO A 1 82 ? 8.853 5.720 -4.655 1.00 94.19 82 PRO A C 1
ATOM 646 O O . PRO A 1 82 ? 9.576 6.322 -5.447 1.00 94.19 82 PRO A O 1
ATOM 649 N N . TYR A 1 83 ? 7.563 6.033 -4.496 1.00 94.56 83 TYR A N 1
ATOM 650 C CA . TYR A 1 83 ? 6.894 7.074 -5.281 1.00 94.56 83 TYR A CA 1
ATOM 651 C C . TYR A 1 83 ? 6.565 8.303 -4.448 1.00 94.56 83 TYR A C 1
ATOM 653 O O . TYR A 1 83 ? 6.357 8.230 -3.236 1.00 94.56 83 TYR A O 1
ATOM 661 N N . PHE A 1 84 ? 6.494 9.442 -5.133 1.00 92.12 84 PHE A N 1
ATOM 662 C CA . PHE A 1 84 ? 6.110 10.702 -4.523 1.00 92.12 84 PHE A CA 1
ATOM 663 C C . PHE A 1 84 ? 4.644 10.673 -4.101 1.00 92.12 84 PHE A C 1
ATOM 665 O O . PHE A 1 84 ? 3.760 10.326 -4.883 1.00 92.12 84 PHE A O 1
ATOM 672 N N . ILE A 1 85 ? 4.401 11.090 -2.863 1.00 91.25 85 ILE A N 1
ATOM 673 C CA . ILE A 1 85 ? 3.058 11.342 -2.354 1.00 91.25 85 ILE A CA 1
ATOM 674 C C . ILE A 1 85 ? 2.752 12.823 -2.614 1.00 91.25 85 ILE A C 1
ATOM 676 O O . ILE A 1 85 ? 3.556 13.668 -2.210 1.00 91.25 85 ILE A O 1
ATOM 680 N N . PRO A 1 86 ? 1.637 13.153 -3.293 1.00 90.31 86 PRO A N 1
ATOM 681 C CA . PRO A 1 86 ? 1.243 14.540 -3.525 1.00 90.31 86 PRO A CA 1
ATOM 682 C C . PRO A 1 86 ? 1.158 15.332 -2.212 1.00 90.31 86 PRO A C 1
ATOM 684 O O . PRO A 1 86 ? 0.518 14.890 -1.256 1.00 90.31 86 PRO A O 1
ATOM 687 N N . GLY A 1 87 ? 1.817 16.492 -2.151 1.00 87.12 87 GLY A N 1
ATOM 688 C CA . GLY A 1 87 ? 1.944 17.281 -0.920 1.00 87.12 87 GLY A CA 1
ATOM 689 C C . GLY A 1 87 ? 0.609 17.809 -0.394 1.00 87.12 87 GLY A C 1
ATOM 690 O O . GLY A 1 87 ? 0.422 17.921 0.812 1.00 87.12 87 GLY A O 1
ATOM 691 N N . GLU A 1 88 ? -0.353 18.047 -1.283 1.00 87.69 88 GLU A N 1
ATOM 692 C CA . GLU A 1 88 ? -1.723 18.432 -0.943 1.00 87.69 88 GLU A CA 1
ATOM 693 C C . GLU A 1 88 ? -2.465 17.381 -0.100 1.00 87.69 88 GLU A C 1
ATOM 695 O O . GLU A 1 88 ? -3.432 17.720 0.570 1.00 87.69 88 GLU A O 1
ATOM 700 N N . LEU A 1 89 ? -2.007 16.123 -0.095 1.00 85.19 89 LEU A N 1
ATOM 701 C CA . LEU A 1 89 ? -2.578 15.049 0.727 1.00 85.19 89 LEU A CA 1
ATOM 702 C C . LEU A 1 89 ? -1.966 14.979 2.132 1.00 85.19 89 LEU A C 1
ATOM 704 O O . LEU A 1 89 ? -2.489 14.276 2.994 1.00 85.19 89 LEU A O 1
ATOM 708 N N . LEU A 1 90 ? -0.847 15.670 2.364 1.00 78.00 90 LEU A N 1
ATOM 709 C CA . LEU A 1 90 ? -0.124 15.667 3.640 1.00 78.00 90 LEU A CA 1
ATOM 710 C C . LEU A 1 90 ? -0.583 16.795 4.574 1.00 78.00 90 LEU A C 1
ATOM 712 O O . LEU A 1 90 ? -0.343 16.740 5.779 1.00 78.00 90 LEU A O 1
ATOM 716 N N . SER A 1 91 ? -1.243 17.808 4.021 1.00 69.31 91 SER A N 1
ATOM 717 C CA . SER A 1 91 ? -1.719 18.982 4.744 1.00 69.31 91 SER A CA 1
ATOM 718 C C . SER A 1 91 ? -3.164 18.767 5.181 1.00 69.31 91 SER A C 1
ATOM 720 O O . SER A 1 91 ? -4.090 19.029 4.418 1.00 69.31 91 SER A O 1
ATOM 722 N N . GLN A 1 92 ? -3.377 18.297 6.409 1.00 58.53 92 GLN A N 1
ATOM 723 C CA . GLN A 1 92 ? -4.685 18.433 7.047 1.00 58.53 92 GLN A CA 1
ATOM 724 C C . GLN A 1 92 ? -4.693 19.743 7.833 1.00 58.53 92 GLN A C 1
ATOM 726 O O . GLN A 1 92 ? -4.155 19.813 8.938 1.00 58.53 92 GLN A O 1
ATOM 731 N N . GLU A 1 93 ? -5.243 20.803 7.234 1.00 48.88 93 GLU A N 1
ATOM 732 C CA . GLU A 1 93 ? -5.629 21.989 8.002 1.00 48.88 93 GLU A CA 1
ATOM 733 C C . GLU A 1 93 ? -6.693 21.551 9.016 1.00 48.88 93 GLU A C 1
ATOM 735 O O . GLU A 1 93 ? -7.716 20.971 8.649 1.00 48.88 93 GLU A O 1
ATOM 740 N N . THR A 1 94 ? -6.366 21.732 10.296 1.00 44.44 94 THR A N 1
ATOM 741 C CA . THR A 1 94 ? -7.224 21.422 11.447 1.00 44.44 94 THR A CA 1
ATOM 742 C C . THR A 1 94 ? -8.232 22.538 11.673 1.00 44.44 94 THR A C 1
ATOM 744 O O . THR A 1 94 ? -7.838 23.713 11.494 1.00 44.44 94 THR A O 1
#

Foldseek 3Di:
DEEEEEDDACPCVVVVLVCLVVVHHYAYEYEPDDDPGVVVVQVSCVVSPHHHHYAYQVCNAVSLVVVCVVRVGPYYDYYPRPHDHPVVVVDDDD

Sequence (94 aa):
MKIGVFGNSRLGLPSLQMLLQNGLQLCLVLPDRPSDETDHLEHLAHAFGVTPTRISPHNSGQEIKEWFEREKPDLVVVLTFPYFIPGELLSQET